Protein AF-A0A2M7FMM8-F1 (afdb_monomer_lite)

Secondary structure (DSSP, 8-state):
-------HHHHHHHH-HHHHHHHHHTT--TTTGGG-HHHHHHHHHHHH-------------GGGGGG-PPPPHHHHTT--HHHHHHHHHHHHHHHHHHHHHHHT--HHHHHHHHHHHTTT-TT-EEEEGGGTEEEETTTTEEHHHHHHTT--S-GGGGG---

InterPro domains:
  IPR008258 Transglycosylase SLT domain 1 [PF01464] (98-161)
  IPR023346 Lysozyme-like domain superfamily [SSF53955] (84-162)

Structure (mmCIF, N/CA/C/O backbone):
data_AF-A0A2M7FMM8-F1
#
_entry.id   AF-A0A2M7FMM8-F1
#
loop_
_atom_site.group_PDB
_atom_site.id
_atom_site.type_symbol
_atom_site.label_atom_id
_atom_site.label_alt_id
_atom_site.label_comp_id
_atom_site.label_asym_id
_atom_site.label_entity_id
_atom_site.label_seq_id
_atom_site.pdbx_PDB_ins_code
_atom_site.Cartn_x
_atom_site.Cartn_y
_atom_site.Cartn_z
_atom_site.occupancy
_atom_site.B_iso_or_equiv
_atom_site.auth_seq_id
_atom_site.auth_comp_id
_atom_site.auth_asym_id
_atom_site.auth_atom_id
_atom_site.pdbx_PDB_model_num
ATOM 1 N N . MET A 1 1 ? 7.537 -0.395 42.901 1.00 34.72 1 MET A N 1
ATOM 2 C CA . MET A 1 1 ? 7.250 -0.062 41.488 1.00 34.72 1 MET A CA 1
ATOM 3 C C . MET A 1 1 ? 7.973 -1.077 40.625 1.00 34.72 1 MET A C 1
ATOM 5 O O . MET A 1 1 ? 9.193 -1.100 40.670 1.00 34.72 1 MET A O 1
ATOM 9 N N . VAL A 1 2 ? 7.250 -1.963 39.937 1.00 33.41 2 VAL A N 1
ATOM 10 C CA . VAL A 1 2 ? 7.859 -2.992 39.079 1.00 33.41 2 VAL A CA 1
ATOM 11 C C . VAL A 1 2 ? 7.848 -2.488 37.640 1.00 33.41 2 VAL A C 1
ATOM 13 O O . VAL A 1 2 ? 6.791 -2.244 37.063 1.00 33.41 2 VAL A O 1
ATOM 16 N N . THR A 1 3 ? 9.037 -2.294 37.084 1.00 38.19 3 THR A N 1
ATOM 17 C CA . THR A 1 3 ? 9.294 -1.917 35.695 1.00 38.19 3 THR A CA 1
ATOM 18 C C . THR A 1 3 ? 8.991 -3.116 34.798 1.00 38.19 3 THR A C 1
ATOM 20 O O . THR A 1 3 ? 9.766 -4.065 34.742 1.00 38.19 3 THR A O 1
ATOM 23 N N . ILE A 1 4 ? 7.853 -3.110 34.099 1.00 40.62 4 ILE A N 1
ATOM 24 C CA . ILE A 1 4 ? 7.538 -4.154 33.113 1.00 40.62 4 ILE A CA 1
ATOM 25 C C . ILE A 1 4 ? 8.207 -3.780 31.787 1.00 40.62 4 ILE A C 1
ATOM 27 O O . ILE A 1 4 ? 7.586 -3.229 30.876 1.00 40.62 4 ILE A O 1
ATOM 31 N N . THR A 1 5 ? 9.492 -4.097 31.662 1.00 47.81 5 THR A N 1
ATOM 32 C CA . THR A 1 5 ? 10.142 -4.312 30.361 1.00 47.81 5 THR A CA 1
ATOM 33 C C . THR A 1 5 ? 9.716 -5.680 29.829 1.00 47.81 5 THR A C 1
ATOM 35 O O . THR A 1 5 ? 10.496 -6.624 29.808 1.00 47.81 5 THR A O 1
ATOM 38 N N . GLY A 1 6 ? 8.436 -5.809 29.478 1.00 50.97 6 GLY A N 1
ATOM 39 C CA . GLY A 1 6 ? 7.893 -6.995 28.819 1.00 50.97 6 GLY A CA 1
ATOM 40 C C . GLY A 1 6 ? 8.000 -6.845 27.307 1.00 50.97 6 GLY A C 1
ATOM 41 O O . GLY A 1 6 ? 7.756 -5.754 26.771 1.00 50.97 6 GLY A O 1
ATOM 42 N N . SER A 1 7 ? 8.361 -7.931 26.630 1.00 66.38 7 SER A N 1
ATOM 43 C CA . SER A 1 7 ? 8.374 -8.028 25.171 1.00 66.38 7 SER A CA 1
ATOM 44 C C . SER A 1 7 ? 7.004 -7.647 24.580 1.00 66.38 7 SER A C 1
ATOM 46 O O . SER A 1 7 ? 5.988 -7.613 25.282 1.00 66.38 7 SER A O 1
ATOM 48 N N . LEU A 1 8 ? 6.938 -7.352 23.275 1.00 57.53 8 LEU A N 1
ATOM 49 C CA . LEU A 1 8 ? 5.661 -7.084 22.591 1.00 57.53 8 LEU A CA 1
ATOM 50 C C . LEU A 1 8 ? 4.636 -8.202 22.849 1.00 57.53 8 LEU A C 1
ATOM 52 O O . LEU A 1 8 ? 3.453 -7.925 23.040 1.00 57.53 8 LEU A O 1
ATOM 56 N N . LEU A 1 9 ? 5.116 -9.444 22.936 1.00 60.38 9 LEU A N 1
ATOM 57 C CA . LEU A 1 9 ? 4.320 -10.625 23.236 1.00 60.38 9 LEU A CA 1
ATOM 58 C C . LEU A 1 9 ? 3.694 -10.563 24.633 1.00 60.38 9 LEU A C 1
ATOM 60 O O . LEU A 1 9 ? 2.512 -10.861 24.792 1.00 60.38 9 LEU A O 1
ATOM 64 N N . ASP A 1 10 ? 4.454 -10.118 25.632 1.00 69.50 10 ASP A N 1
ATOM 65 C CA . ASP A 1 10 ? 3.966 -9.980 27.008 1.00 69.50 10 ASP A CA 1
ATOM 66 C C . ASP A 1 10 ? 2.902 -8.887 27.104 1.00 69.50 10 ASP A C 1
ATOM 68 O O . ASP A 1 10 ? 1.880 -9.052 27.771 1.00 69.50 10 ASP A O 1
ATOM 72 N N . LYS A 1 11 ? 3.089 -7.788 26.365 1.00 67.81 11 LYS A N 1
ATOM 73 C CA . LYS A 1 11 ? 2.081 -6.726 26.261 1.00 67.81 11 LYS A CA 1
ATOM 74 C C . LYS A 1 11 ? 0.821 -7.208 25.544 1.00 67.81 11 LYS A C 1
ATOM 76 O O . LYS A 1 11 ? -0.270 -6.832 25.962 1.00 67.81 11 LYS A O 1
ATOM 81 N N . LEU A 1 12 ? 0.950 -8.037 24.505 1.00 65.69 12 LEU A N 1
ATOM 82 C CA . LEU A 1 12 ? -0.186 -8.594 23.767 1.00 65.69 12 LEU A CA 1
ATOM 83 C C . LEU A 1 12 ? -0.995 -9.564 24.639 1.00 65.69 12 LEU A C 1
ATOM 85 O O . LEU A 1 12 ? -2.210 -9.419 24.736 1.00 65.69 12 LEU A O 1
ATOM 89 N N . LYS A 1 13 ? -0.315 -10.481 25.340 1.00 74.44 13 LYS A N 1
ATOM 90 C CA . LYS A 1 13 ? -0.926 -11.411 26.304 1.00 74.44 13 LYS A CA 1
ATOM 91 C C . LYS A 1 13 ? -1.684 -10.672 27.405 1.00 74.44 13 LYS A C 1
ATOM 93 O O . LYS A 1 13 ? -2.795 -11.061 27.748 1.00 74.44 13 LYS A O 1
ATOM 98 N N . LEU A 1 14 ? -1.088 -9.605 27.942 1.00 72.44 14 LEU A N 1
ATOM 99 C CA . LEU A 1 14 ? -1.646 -8.871 29.076 1.00 72.44 14 LEU A CA 1
ATOM 100 C C . LEU A 1 14 ? -2.789 -7.932 28.669 1.00 72.44 14 LEU A C 1
ATOM 102 O O . LEU A 1 14 ? -3.789 -7.840 29.373 1.00 72.44 14 LEU A O 1
ATOM 106 N N . LYS A 1 15 ? -2.632 -7.200 27.560 1.00 71.44 15 LYS A N 1
ATOM 107 C CA . LYS A 1 15 ? -3.575 -6.143 27.167 1.00 71.44 15 LYS A CA 1
ATOM 108 C C . LYS A 1 15 ? -4.650 -6.607 26.190 1.00 71.44 15 LYS A C 1
ATOM 110 O O . LYS A 1 15 ? -5.701 -5.984 26.149 1.00 71.44 15 LYS A O 1
ATOM 115 N N . ASN A 1 16 ? -4.401 -7.662 25.413 1.00 66.81 16 ASN A N 1
ATOM 116 C CA . ASN A 1 16 ? -5.322 -8.163 24.388 1.00 66.81 16 ASN A CA 1
ATOM 117 C C . ASN A 1 16 ? -5.355 -9.707 24.361 1.00 66.81 16 ASN A C 1
ATOM 119 O O . ASN A 1 16 ? -5.005 -10.321 23.347 1.00 66.81 16 ASN A O 1
ATOM 123 N N . PRO A 1 17 ? -5.792 -10.360 25.455 1.00 72.94 17 PRO A N 1
ATOM 124 C CA . PRO A 1 17 ? -5.761 -11.819 25.580 1.00 72.94 17 PRO A CA 1
ATOM 125 C C . PRO A 1 17 ? -6.624 -12.537 24.532 1.00 72.94 17 PRO A C 1
ATOM 127 O O . PRO A 1 17 ? -6.250 -13.612 24.074 1.00 72.94 17 PRO A O 1
ATOM 130 N N . ALA A 1 18 ? -7.737 -11.932 24.102 1.00 61.44 18 ALA A N 1
ATOM 131 C CA . ALA A 1 18 ? -8.597 -12.485 23.053 1.00 61.44 18 ALA A CA 1
ATOM 132 C C . ALA A 1 18 ? -7.879 -12.568 21.694 1.00 61.44 18 ALA A C 1
ATOM 134 O O . ALA A 1 18 ? -7.925 -13.599 21.026 1.00 61.44 18 ALA A O 1
ATOM 135 N N . LEU A 1 19 ? -7.154 -11.510 21.318 1.00 61.88 19 LEU A N 1
ATOM 136 C CA . LEU A 1 19 ? -6.364 -11.474 20.087 1.00 61.88 19 LEU A CA 1
ATOM 137 C C . LEU A 1 19 ? -5.191 -12.463 20.150 1.00 61.88 19 LEU A C 1
ATOM 139 O O . LEU A 1 19 ? -4.917 -13.169 19.185 1.00 61.88 19 LEU A O 1
ATOM 143 N N . TYR A 1 20 ? -4.529 -12.562 21.306 1.00 69.31 20 TYR A N 1
ATOM 144 C CA . TYR A 1 20 ? -3.479 -13.556 21.530 1.00 69.31 20 TYR A CA 1
ATOM 145 C C . TYR A 1 20 ? -4.000 -14.995 21.386 1.00 69.31 20 TYR A C 1
ATOM 147 O O . TYR A 1 20 ? -3.405 -15.794 20.666 1.00 69.31 20 TYR A O 1
ATOM 155 N N . ALA A 1 21 ? -5.123 -15.325 22.032 1.00 68.88 21 ALA A N 1
ATOM 156 C CA . ALA A 1 21 ? -5.731 -16.651 21.940 1.00 68.88 21 ALA A CA 1
ATOM 157 C C . ALA A 1 21 ? -6.097 -17.000 20.493 1.00 68.88 21 ALA A C 1
ATOM 159 O O . ALA A 1 21 ? -5.816 -18.110 20.046 1.00 68.88 21 ALA A O 1
ATOM 160 N N . TRP A 1 22 ? -6.634 -16.027 19.750 1.00 67.81 22 TRP A N 1
ATOM 161 C CA . TRP A 1 22 ? -6.953 -16.171 18.333 1.00 67.81 22 TRP A CA 1
ATOM 162 C C . TRP A 1 22 ? -5.723 -16.564 17.496 1.00 67.81 22 TRP A C 1
ATOM 164 O O . TRP A 1 22 ? -5.786 -17.540 16.743 1.00 67.81 22 TRP A O 1
ATOM 174 N N . PHE A 1 23 ? -4.585 -15.882 17.686 1.00 65.19 23 PHE A N 1
ATOM 175 C CA . PHE A 1 23 ? -3.330 -16.222 17.004 1.00 65.19 23 PHE A CA 1
ATOM 176 C C . PHE A 1 23 ? -2.879 -17.657 17.285 1.00 65.19 23 PHE A C 1
ATOM 178 O O . PHE A 1 23 ? -2.539 -18.391 16.356 1.00 65.19 23 PHE A O 1
ATOM 185 N N . VAL A 1 24 ? -2.931 -18.072 18.554 1.00 70.56 24 VAL A N 1
ATOM 186 C CA . VAL A 1 24 ? -2.542 -19.424 18.977 1.00 70.56 24 VAL A CA 1
ATOM 187 C C . VAL A 1 24 ? -3.449 -20.477 18.339 1.00 70.56 24 VAL A C 1
ATOM 189 O O . VAL A 1 24 ? -2.950 -21.442 17.766 1.00 70.56 24 VAL A O 1
ATOM 192 N N . THR A 1 25 ? -4.771 -20.277 18.350 1.00 67.31 25 THR A N 1
ATOM 193 C CA . THR A 1 25 ? -5.718 -21.215 17.714 1.00 67.31 25 THR A CA 1
ATOM 194 C C . THR A 1 25 ? -5.538 -21.352 16.205 1.00 67.31 25 THR A C 1
ATOM 196 O O . THR A 1 25 ? -5.952 -22.356 15.632 1.00 67.31 25 THR A O 1
ATOM 199 N N . ARG A 1 26 ? -4.931 -20.360 15.547 1.00 54.25 26 ARG A N 1
ATOM 200 C CA . ARG A 1 26 ? -4.669 -20.369 14.102 1.00 54.25 26 ARG A CA 1
ATOM 201 C C . ARG A 1 26 ? -3.253 -20.827 13.746 1.00 54.25 26 ARG A C 1
ATOM 203 O O . ARG A 1 26 ? -2.921 -20.840 12.566 1.00 54.25 26 ARG A O 1
ATOM 210 N N . GLY A 1 27 ? -2.438 -21.209 14.734 1.00 54.62 27 GLY A N 1
ATOM 211 C CA . GLY A 1 27 ? -1.059 -21.651 14.515 1.00 54.62 27 GLY A CA 1
ATOM 212 C C . GLY A 1 27 ? -0.126 -20.535 14.038 1.00 54.62 27 GLY A C 1
ATOM 213 O O . GLY A 1 27 ? 0.861 -20.810 13.364 1.00 54.62 27 GLY A O 1
ATOM 214 N N . ILE A 1 28 ? -0.445 -19.273 14.342 1.00 60.00 28 ILE A N 1
ATOM 215 C CA . ILE A 1 28 ? 0.360 -18.121 13.924 1.00 60.00 28 ILE A CA 1
ATOM 216 C C . ILE A 1 28 ? 1.474 -17.888 14.952 1.00 60.00 28 ILE A C 1
ATOM 218 O O . ILE A 1 28 ? 1.213 -17.539 16.105 1.00 60.00 28 ILE A O 1
ATOM 222 N N . GLU A 1 29 ? 2.728 -18.052 14.528 1.00 63.25 29 GLU A N 1
ATOM 223 C CA . GLU A 1 29 ? 3.902 -17.887 15.389 1.00 63.25 29 GLU A CA 1
ATOM 224 C C . GLU A 1 29 ? 4.255 -16.412 15.634 1.00 63.25 29 GLU A C 1
ATOM 226 O O . GLU A 1 29 ? 4.921 -15.748 14.836 1.00 63.25 29 GLU A O 1
ATOM 231 N N . LEU A 1 30 ? 3.857 -15.910 16.805 1.00 58.81 30 LEU A N 1
ATOM 232 C CA . LEU A 1 30 ? 4.073 -14.529 17.260 1.00 58.81 30 LEU A CA 1
ATOM 233 C C . LEU A 1 30 ? 5.542 -14.133 17.476 1.00 58.81 30 LEU A C 1
ATOM 235 O O . LEU A 1 30 ? 5.856 -12.950 17.591 1.00 58.81 30 LEU A O 1
ATOM 239 N N . GLU A 1 31 ? 6.452 -15.098 17.501 1.00 58.69 31 GLU A N 1
ATOM 240 C CA . GLU A 1 31 ? 7.892 -14.869 17.655 1.00 58.69 31 GLU A CA 1
ATOM 241 C C . GLU A 1 31 ? 8.543 -14.427 16.336 1.00 58.69 31 GLU A C 1
ATOM 243 O O . GLU A 1 31 ? 9.502 -13.656 16.331 1.00 58.69 31 GLU A O 1
ATOM 248 N N . ASN A 1 32 ? 7.966 -14.850 15.207 1.00 52.16 32 ASN A N 1
ATOM 249 C CA . ASN A 1 32 ? 8.379 -14.446 13.866 1.00 52.16 32 ASN A CA 1
ATOM 250 C C . ASN A 1 32 ? 7.638 -13.194 13.374 1.00 52.16 32 ASN A C 1
ATOM 252 O O . ASN A 1 32 ? 8.016 -12.619 12.355 1.00 52.16 32 ASN A O 1
ATOM 256 N N . LEU A 1 33 ? 6.629 -12.728 14.118 1.00 52.38 33 LEU A N 1
ATOM 257 C CA . LEU A 1 33 ? 5.809 -11.576 13.748 1.00 52.38 33 LEU A CA 1
ATOM 258 C C . LEU A 1 33 ? 6.643 -10.279 13.599 1.00 52.38 33 LEU A C 1
ATOM 260 O O . LEU A 1 33 ? 6.393 -9.441 12.740 1.00 52.38 33 LEU A O 1
ATOM 264 N N . THR A 1 34 ? 7.706 -10.110 14.380 1.00 47.59 34 THR A N 1
ATOM 265 C CA . THR A 1 34 ? 8.591 -8.933 14.273 1.00 47.59 34 THR A CA 1
ATOM 266 C C . THR A 1 34 ? 9.362 -8.855 12.952 1.00 47.59 34 THR A C 1
ATOM 268 O O . THR A 1 34 ? 9.864 -7.787 12.616 1.00 47.59 34 THR A O 1
ATOM 271 N N . LYS A 1 35 ? 9.427 -9.947 12.176 1.00 45.94 35 LYS A N 1
ATOM 272 C CA . LYS A 1 35 ? 10.052 -9.982 10.844 1.00 45.94 35 LYS A CA 1
ATOM 273 C C . LYS A 1 35 ? 9.101 -9.559 9.715 1.00 45.94 35 LYS A C 1
ATOM 275 O O . LYS A 1 35 ? 9.563 -9.348 8.602 1.00 45.94 35 LYS A O 1
ATOM 280 N N . PHE A 1 36 ? 7.799 -9.431 9.989 1.00 46.81 36 PHE A N 1
ATOM 281 C CA . PHE A 1 36 ? 6.754 -9.221 8.974 1.00 46.81 36 PHE A CA 1
ATOM 282 C C . PHE A 1 36 ? 5.781 -8.091 9.339 1.00 46.81 36 PHE A C 1
ATOM 284 O O . PHE A 1 36 ? 4.611 -8.135 8.959 1.00 46.81 36 PHE A O 1
ATOM 291 N N . THR A 1 37 ? 6.233 -7.100 10.117 1.00 47.78 37 THR A N 1
ATOM 292 C CA . THR A 1 37 ? 5.385 -6.093 10.792 1.00 47.78 37 THR A CA 1
ATOM 293 C C . THR A 1 37 ? 4.364 -5.404 9.882 1.00 47.78 37 THR A C 1
ATOM 295 O O . THR A 1 37 ? 3.269 -5.096 10.345 1.00 47.78 37 THR A O 1
ATOM 298 N N . SER A 1 38 ? 4.678 -5.234 8.597 1.00 51.50 38 SER A N 1
ATOM 299 C CA . SER A 1 38 ? 3.778 -4.681 7.578 1.00 51.50 38 SER A CA 1
ATOM 300 C C . SER A 1 38 ? 2.665 -5.661 7.157 1.00 51.50 38 SER A C 1
ATOM 302 O O . SER A 1 38 ? 1.482 -5.323 7.187 1.00 51.50 38 SER A O 1
ATOM 304 N N . GLY A 1 39 ? 3.003 -6.921 6.861 1.00 45.72 39 GLY A N 1
ATOM 305 C CA . GLY A 1 39 ? 2.036 -7.963 6.472 1.00 45.72 39 GLY A CA 1
ATOM 306 C C . GLY A 1 39 ? 1.087 -8.389 7.600 1.00 45.72 39 GLY A C 1
ATOM 307 O O . GLY A 1 39 ? -0.032 -8.842 7.359 1.00 45.72 39 GLY A O 1
ATOM 308 N N . ILE A 1 40 ? 1.503 -8.201 8.849 1.00 47.84 40 ILE A N 1
ATOM 309 C CA . ILE A 1 40 ? 0.717 -8.565 10.031 1.00 47.84 40 ILE A CA 1
ATOM 310 C C . ILE A 1 40 ? -0.396 -7.579 10.320 1.00 47.84 40 ILE A C 1
ATOM 312 O O . ILE A 1 40 ? -1.463 -8.013 10.734 1.00 47.84 40 ILE A O 1
ATOM 316 N N . ALA A 1 41 ? -0.179 -6.276 10.132 1.00 45.44 41 ALA A N 1
ATOM 317 C CA . ALA A 1 41 ? -1.242 -5.297 10.348 1.00 45.44 41 ALA A CA 1
ATOM 318 C C . ALA A 1 41 ? -2.449 -5.613 9.445 1.00 45.44 41 ALA A C 1
ATOM 320 O O . ALA A 1 41 ? -3.592 -5.610 9.902 1.00 45.44 41 ALA A O 1
ATOM 321 N N . MET A 1 42 ? -2.166 -6.010 8.201 1.00 45.41 42 MET A N 1
ATOM 322 C CA . MET A 1 42 ? -3.155 -6.509 7.247 1.00 45.41 42 MET A CA 1
ATOM 323 C C . MET A 1 42 ? -3.797 -7.828 7.719 1.00 45.41 42 MET A C 1
ATOM 325 O O . MET A 1 42 ? -5.018 -7.945 7.742 1.00 45.41 42 MET A O 1
ATOM 329 N N . ALA A 1 43 ? -2.997 -8.814 8.144 1.00 41.91 43 ALA A N 1
ATOM 330 C CA . ALA A 1 43 ? -3.499 -10.118 8.590 1.00 41.91 43 ALA A CA 1
ATOM 331 C C . ALA A 1 43 ? -4.335 -10.051 9.885 1.00 41.91 43 ALA A C 1
ATOM 333 O O . ALA A 1 43 ? -5.333 -10.756 10.010 1.00 41.91 43 ALA A O 1
ATOM 334 N N . ILE A 1 44 ? -3.960 -9.186 10.834 1.00 49.66 44 ILE A N 1
ATOM 335 C CA . ILE A 1 44 ? -4.718 -8.908 12.063 1.00 49.66 44 ILE A CA 1
ATOM 336 C C . ILE A 1 44 ? -6.062 -8.293 11.716 1.00 49.66 44 ILE A C 1
ATOM 338 O O . ILE A 1 44 ? -7.078 -8.679 12.278 1.00 49.66 44 ILE A O 1
ATOM 342 N N . ALA A 1 45 ? -6.093 -7.362 10.774 1.00 46.72 45 ALA A N 1
ATOM 343 C CA . ALA A 1 45 ? -7.341 -6.732 10.412 1.00 46.72 45 ALA A CA 1
ATOM 344 C C . ALA A 1 45 ? -8.316 -7.657 9.672 1.00 46.72 45 ALA A C 1
ATOM 346 O O . ALA A 1 45 ? -9.508 -7.601 9.957 1.00 46.72 45 ALA A O 1
ATOM 347 N N . ILE A 1 46 ? -7.810 -8.541 8.800 1.00 46.88 46 ILE A N 1
ATOM 348 C CA . ILE A 1 46 ? -8.588 -9.638 8.187 1.00 46.88 46 ILE A CA 1
ATOM 349 C C . ILE A 1 46 ? -9.171 -10.567 9.264 1.00 46.88 46 ILE A C 1
ATOM 351 O O . ILE A 1 46 ? -10.226 -11.165 9.084 1.00 46.88 46 ILE A O 1
ATOM 355 N N . ALA A 1 47 ? -8.484 -10.697 10.398 1.00 39.88 47 ALA A N 1
ATOM 356 C CA . ALA A 1 47 ? -8.882 -11.556 11.502 1.00 39.88 47 ALA A CA 1
ATOM 357 C C . ALA A 1 47 ? -9.874 -10.921 12.487 1.00 39.88 47 ALA A C 1
ATOM 359 O O . ALA A 1 47 ? -10.591 -11.647 13.177 1.00 39.88 47 ALA A O 1
ATOM 360 N N . THR A 1 48 ? -9.878 -9.589 12.597 1.00 41.69 48 THR A N 1
ATOM 361 C CA . THR A 1 48 ? -10.672 -8.838 13.582 1.00 41.69 48 THR A CA 1
ATOM 362 C C . THR A 1 48 ? -11.863 -8.094 12.986 1.00 41.69 48 THR A C 1
ATOM 364 O O . THR A 1 48 ? -12.568 -7.422 13.741 1.00 41.69 48 THR A O 1
ATOM 367 N N . SER A 1 49 ? -12.117 -8.184 11.675 1.00 43.22 49 SER A N 1
ATOM 368 C CA . SER A 1 49 ? -13.365 -7.678 11.106 1.00 43.22 49 SER A CA 1
ATOM 369 C C . SER A 1 49 ? -14.544 -8.483 11.666 1.00 43.22 49 SER A C 1
ATOM 371 O O . SER A 1 49 ? -14.824 -9.624 11.311 1.00 43.22 49 SER A O 1
ATOM 373 N N . SER A 1 50 ? -15.227 -7.878 12.637 1.00 41.91 50 SER A N 1
ATOM 374 C CA . SER A 1 50 ? -16.642 -8.165 12.871 1.00 41.91 50 SER A CA 1
ATOM 375 C C . SER A 1 50 ? -17.421 -7.683 11.645 1.00 41.91 50 SER A C 1
ATOM 377 O O . SER A 1 50 ? -16.965 -6.724 11.019 1.00 41.91 50 SER A O 1
ATOM 379 N N . PRO A 1 51 ? -18.577 -8.287 11.311 1.00 42.56 51 PRO A N 1
ATOM 380 C CA . PRO A 1 51 ? -19.317 -7.933 10.106 1.00 42.56 51 PRO A CA 1
ATOM 381 C C . PRO A 1 51 ? -19.641 -6.442 10.148 1.00 42.56 51 PRO A C 1
ATOM 383 O O . PRO A 1 51 ? -20.432 -5.987 10.981 1.00 42.56 51 PRO A O 1
ATOM 386 N N . ALA A 1 52 ? -18.980 -5.670 9.288 1.00 45.47 52 ALA A N 1
ATOM 387 C CA . ALA A 1 52 ? -19.256 -4.256 9.168 1.00 45.47 52 ALA A CA 1
ATOM 388 C C . ALA A 1 52 ? -20.662 -4.112 8.584 1.00 45.47 52 ALA A C 1
ATOM 390 O O . ALA A 1 52 ? -21.034 -4.761 7.604 1.00 45.47 52 ALA A O 1
ATOM 391 N N . THR A 1 53 ? -21.474 -3.268 9.212 1.00 37.41 53 THR A N 1
ATOM 392 C CA . THR A 1 53 ? -22.774 -2.859 8.687 1.00 37.41 53 THR A CA 1
ATOM 393 C C . THR A 1 53 ? -22.615 -2.421 7.229 1.00 37.41 53 THR A C 1
ATOM 395 O O . THR A 1 53 ? -21.702 -1.647 6.931 1.00 37.41 53 THR A O 1
ATOM 398 N N . PRO A 1 54 ? -23.489 -2.867 6.307 1.00 41.41 54 PRO A N 1
ATOM 399 C CA . PRO A 1 54 ? -23.355 -2.524 4.902 1.00 41.41 54 PRO A CA 1
ATOM 400 C C . PRO A 1 54 ? -23.528 -1.014 4.746 1.00 41.41 54 PRO A C 1
ATOM 402 O O . PRO A 1 54 ? -24.627 -0.472 4.896 1.00 41.41 54 PRO A O 1
ATOM 405 N N . VAL A 1 55 ? -22.433 -0.319 4.442 1.00 45.12 55 VAL A N 1
ATOM 406 C CA . VAL A 1 55 ? -22.492 1.054 3.951 1.00 45.12 55 VAL A CA 1
ATOM 407 C C . VAL A 1 55 ? -23.227 0.983 2.619 1.00 45.12 55 VAL A C 1
ATOM 409 O O . VAL A 1 55 ? -22.737 0.385 1.662 1.00 45.12 55 VAL A O 1
ATOM 412 N N . LYS A 1 56 ? -24.445 1.538 2.575 1.00 37.16 56 LYS A N 1
ATOM 413 C CA . LYS A 1 56 ? -25.250 1.619 1.352 1.00 37.16 56 LYS A CA 1
ATOM 414 C C . LYS A 1 56 ? -24.393 2.202 0.231 1.00 37.16 56 LYS A C 1
ATOM 416 O O . LYS A 1 56 ? -23.946 3.346 0.316 1.00 37.16 56 LYS A O 1
ATOM 421 N N . ALA A 1 57 ? -24.197 1.400 -0.811 1.00 41.81 57 ALA A N 1
ATOM 422 C CA . ALA A 1 57 ? -23.582 1.800 -2.063 1.00 41.81 57 ALA A CA 1
ATOM 423 C C . ALA A 1 57 ? -24.473 2.852 -2.741 1.00 41.81 57 ALA A C 1
ATOM 425 O O . ALA A 1 57 ? -25.371 2.527 -3.512 1.00 41.81 57 ALA A O 1
ATOM 426 N N . ASN A 1 58 ? -24.271 4.123 -2.408 1.00 42.44 58 ASN A N 1
ATOM 427 C CA . ASN A 1 58 ? -24.910 5.213 -3.127 1.00 42.44 58 ASN A CA 1
ATOM 428 C C . ASN A 1 58 ? -24.093 5.506 -4.391 1.00 42.44 58 ASN A C 1
ATOM 430 O O . ASN A 1 58 ? -22.946 5.931 -4.295 1.00 42.44 58 ASN A O 1
ATOM 434 N N . ASN A 1 59 ? -24.718 5.234 -5.543 1.00 47.19 59 ASN A N 1
ATOM 435 C CA . ASN A 1 59 ? -24.461 5.767 -6.887 1.00 47.19 59 ASN A CA 1
ATOM 436 C C . ASN A 1 59 ? -23.038 6.290 -7.131 1.00 47.19 59 ASN A C 1
ATOM 438 O O . ASN A 1 59 ? -22.752 7.475 -6.970 1.00 47.19 59 ASN A O 1
ATOM 442 N N . ILE A 1 60 ? -22.156 5.386 -7.554 1.00 50.75 60 ILE A N 1
ATOM 443 C CA . ILE A 1 60 ? -20.784 5.702 -7.945 1.00 50.75 60 ILE A CA 1
ATOM 444 C C . ILE A 1 60 ? -20.801 6.048 -9.435 1.00 50.75 60 ILE A C 1
ATOM 446 O O . ILE A 1 60 ? -20.982 5.169 -10.276 1.00 50.75 60 ILE A O 1
ATOM 450 N N . SER A 1 61 ? -20.659 7.335 -9.755 1.00 47.47 61 SER A N 1
ATOM 451 C CA . SER A 1 61 ? -20.557 7.815 -11.134 1.00 47.47 61 SER A CA 1
ATOM 452 C C . SER A 1 61 ? -19.338 7.206 -11.835 1.00 47.47 61 SER A C 1
ATOM 454 O O . SER A 1 61 ? -18.239 7.164 -11.278 1.00 47.47 61 SER A O 1
ATOM 456 N N . SER A 1 62 ? -19.542 6.786 -13.082 1.00 48.81 62 SER A N 1
ATOM 457 C CA . SER A 1 62 ? -18.569 6.197 -14.017 1.00 48.81 62 SER A CA 1
ATOM 458 C C . SER A 1 62 ? -17.291 7.020 -14.241 1.00 48.81 62 SER A C 1
ATOM 460 O O . SER A 1 62 ? -16.311 6.497 -14.763 1.00 48.81 62 SER A O 1
ATOM 462 N N . ASP A 1 63 ? -17.266 8.278 -13.803 1.00 44.91 63 ASP A N 1
ATOM 463 C CA . ASP A 1 63 ? -16.136 9.195 -13.968 1.00 44.91 63 ASP A CA 1
ATOM 464 C C . ASP A 1 63 ? -14.957 8.903 -13.016 1.00 44.91 63 ASP A C 1
ATOM 466 O O . ASP A 1 63 ? -13.822 9.266 -13.313 1.00 44.91 63 ASP A O 1
ATOM 470 N N . ILE A 1 64 ? -15.175 8.203 -11.891 1.00 51.38 64 ILE A N 1
ATOM 471 C CA . ILE A 1 64 ? -14.116 7.921 -10.892 1.00 51.38 64 ILE A CA 1
ATOM 472 C C . ILE A 1 64 ? -13.147 6.818 -11.365 1.00 51.38 64 ILE A C 1
ATOM 474 O O . ILE A 1 64 ? -11.992 6.773 -10.945 1.00 51.38 64 ILE A O 1
ATOM 478 N N . GLN A 1 65 ? -13.578 5.946 -12.279 1.00 50.31 65 GLN A N 1
ATOM 479 C CA . GLN A 1 65 ? -12.738 4.885 -12.850 1.00 50.31 65 GLN A CA 1
ATOM 480 C C . GLN A 1 65 ? -11.657 5.425 -13.807 1.00 50.31 65 GLN A C 1
ATOM 482 O O . GLN A 1 65 ? -10.666 4.742 -14.052 1.00 50.31 65 GLN A O 1
ATOM 487 N N . ALA A 1 66 ? -11.824 6.643 -14.335 1.00 44.53 66 ALA A N 1
ATOM 488 C CA . ALA A 1 66 ? -11.058 7.151 -15.473 1.00 44.53 66 ALA A CA 1
ATOM 489 C C . ALA A 1 66 ? -9.718 7.835 -15.123 1.00 44.53 66 ALA A C 1
ATOM 491 O O . ALA A 1 66 ? -9.016 8.272 -16.032 1.00 44.53 66 ALA A O 1
ATOM 492 N N . SER A 1 67 ? -9.322 7.932 -13.845 1.00 56.81 67 SER A N 1
ATOM 493 C CA . SER A 1 67 ? -8.087 8.640 -13.450 1.00 56.81 67 SER A CA 1
ATOM 494 C C . SER A 1 67 ? -7.237 7.926 -12.390 1.00 56.81 67 SER A C 1
ATOM 496 O O . SER A 1 67 ? -6.669 8.576 -11.505 1.00 56.81 67 SER A O 1
ATOM 498 N N . ILE A 1 68 ? -7.135 6.596 -12.448 1.00 74.38 68 ILE A N 1
ATOM 499 C CA . ILE A 1 68 ? -6.202 5.835 -11.601 1.00 74.38 68 ILE A CA 1
ATOM 500 C C . ILE A 1 68 ? -4.795 5.946 -12.209 1.00 74.38 68 ILE A C 1
ATOM 502 O O . ILE A 1 68 ? -4.253 5.005 -12.778 1.00 74.38 68 ILE A O 1
ATOM 506 N N . SER A 1 69 ? -4.213 7.140 -12.137 1.00 87.50 69 SER A N 1
ATOM 507 C CA . SER A 1 69 ? -2.821 7.362 -12.529 1.00 87.50 69 SER A CA 1
ATOM 508 C C . SER A 1 69 ? -1.898 7.131 -11.327 1.00 87.50 69 SER A C 1
ATOM 510 O O . SER A 1 69 ? -2.192 7.645 -10.245 1.00 87.50 69 SER A O 1
ATOM 512 N N . PRO A 1 70 ? -0.764 6.430 -11.479 1.00 93.50 70 PRO A N 1
ATOM 513 C CA . PRO A 1 70 ? 0.214 6.273 -10.407 1.00 93.50 70 PRO A CA 1
ATOM 514 C C . PRO A 1 70 ? 0.653 7.618 -9.806 1.00 93.50 70 PRO A C 1
ATOM 516 O O . PRO A 1 70 ? 1.037 8.531 -10.534 1.00 93.50 70 PRO A O 1
ATOM 519 N N . ILE A 1 71 ? 0.619 7.745 -8.478 1.00 95.44 71 ILE A N 1
ATOM 520 C CA . ILE A 1 71 ? 1.181 8.886 -7.746 1.00 95.44 71 ILE A CA 1
ATOM 521 C C . ILE A 1 71 ? 2.703 8.761 -7.755 1.00 95.44 71 ILE A C 1
ATOM 523 O O . ILE A 1 71 ? 3.272 7.815 -7.198 1.00 95.44 71 ILE A O 1
ATOM 527 N N . THR A 1 72 ? 3.356 9.749 -8.358 1.00 95.19 72 THR A N 1
ATOM 528 C CA . THR A 1 72 ? 4.814 9.797 -8.487 1.00 95.19 72 THR A CA 1
ATOM 529 C C . THR A 1 72 ? 5.497 10.401 -7.249 1.00 95.19 72 THR A C 1
ATOM 531 O O . THR A 1 72 ? 4.909 11.225 -6.541 1.00 95.19 72 THR A O 1
ATOM 534 N N . PRO A 1 73 ? 6.782 10.080 -6.994 1.00 94.00 73 PRO A N 1
ATOM 535 C CA . PRO A 1 73 ? 7.569 10.745 -5.952 1.00 94.00 73 PRO A CA 1
ATOM 536 C C . PRO A 1 73 ? 7.633 12.272 -6.107 1.00 94.00 73 PRO A C 1
ATOM 538 O O . PRO A 1 73 ? 7.731 13.000 -5.120 1.00 94.00 73 PRO A O 1
ATOM 541 N N . GLN A 1 74 ? 7.591 12.771 -7.345 1.00 95.81 74 GLN A N 1
ATOM 542 C CA . GLN A 1 74 ? 7.635 14.196 -7.661 1.00 95.81 74 GLN A CA 1
ATOM 543 C C . GLN A 1 74 ? 6.364 14.910 -7.195 1.00 95.81 74 GLN A C 1
ATOM 545 O O . GLN A 1 74 ? 6.465 15.981 -6.604 1.00 95.81 74 GLN A O 1
ATOM 550 N N . GLU A 1 75 ? 5.192 14.302 -7.389 1.00 95.56 75 GLU A N 1
ATOM 551 C CA . GLU A 1 75 ? 3.917 14.844 -6.900 1.00 95.56 75 GLU A CA 1
ATOM 552 C C . GLU A 1 75 ? 3.852 14.910 -5.372 1.00 95.56 75 GLU A C 1
ATOM 554 O O . GLU A 1 75 ? 3.178 15.776 -4.819 1.00 95.56 75 GLU A O 1
ATOM 559 N N . LEU A 1 76 ? 4.551 14.010 -4.679 1.00 94.94 76 LEU A N 1
ATOM 560 C CA . LEU A 1 76 ? 4.581 13.961 -3.216 1.00 94.94 76 LEU A CA 1
ATOM 561 C C . LEU A 1 76 ? 5.595 14.932 -2.599 1.00 94.94 76 LEU A C 1
ATOM 563 O O . LEU A 1 76 ? 5.532 15.213 -1.401 1.00 94.94 76 LEU A O 1
ATOM 567 N N . ARG A 1 77 ? 6.545 15.446 -3.388 1.00 95.62 77 ARG A N 1
ATOM 568 C CA . ARG A 1 77 ? 7.641 16.274 -2.882 1.00 95.62 77 ARG A CA 1
ATOM 569 C C . ARG A 1 77 ? 7.109 17.577 -2.278 1.00 95.62 77 ARG A C 1
ATOM 571 O O . ARG A 1 77 ? 6.393 18.328 -2.929 1.00 95.62 77 ARG A O 1
ATOM 578 N N . GLY A 1 78 ? 7.512 17.858 -1.039 1.00 94.56 78 GLY A N 1
ATOM 579 C CA . GLY A 1 78 ? 7.143 19.084 -0.324 1.00 94.56 78 GLY A CA 1
ATOM 580 C C . GLY A 1 78 ? 5.724 19.093 0.251 1.00 94.56 78 GLY A C 1
ATOM 581 O O . GLY A 1 78 ? 5.345 20.088 0.858 1.00 94.56 78 GLY A O 1
ATOM 582 N N . LYS A 1 79 ? 4.956 18.007 0.094 1.00 93.00 79 LYS A N 1
ATOM 583 C CA . LYS A 1 79 ? 3.634 17.861 0.710 1.00 93.00 79 LYS A CA 1
ATOM 584 C C . LYS A 1 79 ? 3.746 17.392 2.155 1.00 93.00 79 LYS A C 1
ATOM 586 O O . LYS A 1 79 ? 4.535 16.500 2.468 1.00 93.00 79 LYS A O 1
ATOM 591 N N . THR A 1 80 ? 2.904 17.953 3.010 1.00 93.44 80 THR A N 1
ATOM 592 C CA . THR A 1 80 ? 2.644 17.460 4.366 1.00 93.44 80 THR A CA 1
ATOM 593 C C . THR A 1 80 ? 1.931 16.108 4.337 1.00 93.44 80 THR A C 1
ATOM 595 O O . THR A 1 80 ? 1.307 15.739 3.339 1.00 93.44 80 THR A O 1
ATOM 598 N N . ASP A 1 81 ? 1.952 15.377 5.451 1.00 81.69 81 ASP A N 1
ATOM 599 C CA . ASP A 1 81 ? 1.278 14.076 5.552 1.00 81.69 81 ASP A CA 1
ATOM 600 C C . ASP A 1 81 ? -0.228 14.167 5.274 1.00 81.69 81 ASP A C 1
ATOM 602 O O . ASP A 1 81 ? -0.788 13.290 4.619 1.00 81.69 81 ASP A O 1
ATOM 606 N N . ILE A 1 82 ? -0.874 15.264 5.687 1.00 83.44 82 ILE A N 1
ATOM 607 C CA . ILE A 1 82 ? -2.299 15.520 5.428 1.00 83.44 82 ILE A CA 1
ATOM 608 C C . ILE A 1 82 ? -2.553 15.737 3.930 1.00 83.44 82 ILE A C 1
ATOM 610 O O . ILE A 1 82 ? -3.503 15.190 3.371 1.00 83.44 82 ILE A O 1
ATOM 614 N N . GLU A 1 83 ? -1.704 16.503 3.244 1.00 89.31 83 GLU A N 1
ATOM 615 C CA . GLU A 1 83 ? -1.840 16.721 1.798 1.00 89.31 83 GLU A CA 1
ATOM 616 C C . GLU A 1 83 ? -1.603 15.438 0.998 1.00 89.31 83 GLU A C 1
ATOM 618 O O . GLU A 1 83 ? -2.295 15.191 0.008 1.00 89.31 83 GLU A O 1
ATOM 623 N N . ARG A 1 84 ? -0.654 14.600 1.434 1.00 91.38 84 ARG A N 1
ATOM 624 C CA . ARG A 1 84 ? -0.413 13.277 0.843 1.00 91.38 84 ARG A CA 1
ATOM 625 C C . ARG A 1 84 ? -1.611 12.358 1.064 1.00 91.38 84 ARG A C 1
ATOM 627 O O . ARG A 1 84 ? -2.078 11.743 0.113 1.00 91.38 84 ARG A O 1
ATOM 634 N N . ALA A 1 85 ? -2.143 12.321 2.284 1.00 87.75 85 ALA A N 1
ATOM 635 C CA . ALA A 1 85 ? -3.334 11.559 2.644 1.00 87.75 85 ALA A CA 1
ATOM 636 C C . ALA A 1 85 ? -4.539 11.940 1.768 1.00 87.75 85 ALA A C 1
ATOM 638 O O . ALA A 1 85 ? -5.176 11.068 1.176 1.00 87.75 85 ALA A O 1
ATOM 639 N N . ASN A 1 86 ? -4.802 13.240 1.610 1.00 86.88 86 ASN A N 1
ATOM 640 C CA . ASN A 1 86 ? -5.874 13.739 0.748 1.00 86.88 86 ASN A CA 1
ATOM 641 C C . ASN A 1 86 ? -5.667 13.339 -0.719 1.00 86.88 86 ASN A C 1
ATOM 643 O O . ASN A 1 86 ? -6.615 12.906 -1.371 1.00 86.88 86 ASN A O 1
ATOM 647 N N . LEU A 1 87 ? -4.435 13.440 -1.234 1.00 92.62 87 LEU A N 1
ATOM 648 C CA . LEU A 1 87 ? -4.100 13.031 -2.600 1.00 92.62 87 LEU A CA 1
ATOM 649 C C . LEU A 1 87 ? -4.331 11.529 -2.821 1.00 92.62 87 LEU A C 1
ATOM 651 O O . LEU A 1 87 ? -4.953 11.139 -3.809 1.00 92.62 87 LEU A O 1
ATOM 655 N N . VAL A 1 88 ? -3.862 10.693 -1.893 1.00 93.19 88 VAL A N 1
ATOM 656 C CA . VAL A 1 88 ? -4.031 9.235 -1.942 1.00 93.19 88 VAL A CA 1
ATOM 657 C C . VAL A 1 88 ? -5.503 8.860 -1.889 1.00 93.19 88 VAL A C 1
ATOM 659 O O . VAL A 1 88 ? -5.955 8.071 -2.713 1.00 93.19 88 VAL A O 1
ATOM 662 N N . TRP A 1 89 ? -6.275 9.437 -0.967 1.00 89.94 89 TRP A N 1
ATOM 663 C CA . TRP A 1 89 ? -7.701 9.135 -0.869 1.00 89.94 89 TRP A CA 1
ATOM 664 C C . TRP A 1 89 ? -8.469 9.591 -2.111 1.00 89.94 89 TRP A C 1
ATOM 666 O O . TRP A 1 89 ? -9.317 8.855 -2.616 1.00 89.94 89 TRP A O 1
ATOM 676 N N . ALA A 1 90 ? -8.144 10.771 -2.643 1.00 88.88 90 ALA A N 1
ATOM 677 C CA . ALA A 1 90 ? -8.752 11.273 -3.868 1.00 88.88 90 ALA A CA 1
ATOM 678 C C . ALA A 1 90 ? -8.475 10.352 -5.064 1.00 88.88 90 ALA A C 1
ATOM 680 O O . ALA A 1 90 ? -9.375 10.118 -5.867 1.00 88.88 90 ALA A O 1
ATOM 681 N N . ARG A 1 91 ? -7.257 9.805 -5.175 1.00 93.31 91 ARG A N 1
ATOM 682 C CA . ARG A 1 91 ? -6.856 9.005 -6.339 1.00 93.31 91 ARG A CA 1
ATOM 683 C C . ARG A 1 91 ? -7.178 7.518 -6.221 1.00 93.31 91 ARG A C 1
ATOM 685 O O . ARG A 1 91 ? -7.617 6.906 -7.187 1.00 93.31 91 ARG A O 1
ATOM 692 N N . TYR A 1 92 ? -6.981 6.941 -5.042 1.00 94.44 92 TYR A N 1
ATOM 693 C CA . TYR A 1 92 ? -7.100 5.501 -4.804 1.00 94.44 92 TYR A CA 1
ATOM 694 C C . TYR A 1 92 ? -8.269 5.123 -3.905 1.00 94.44 92 TYR A C 1
ATOM 696 O O . TYR A 1 92 ? -8.551 3.938 -3.760 1.00 94.44 92 TYR A O 1
ATOM 704 N N . GLY A 1 93 ? -9.003 6.082 -3.334 1.00 89.88 93 GLY A N 1
ATOM 705 C CA . GLY A 1 93 ? -10.119 5.800 -2.427 1.00 89.88 93 GLY A CA 1
ATOM 706 C C . GLY A 1 93 ? -11.180 4.878 -3.031 1.00 89.88 93 GLY A C 1
ATOM 707 O O . GLY A 1 93 ? -11.801 4.101 -2.310 1.00 89.88 93 GLY A O 1
ATOM 708 N N . TYR A 1 94 ? -11.370 4.914 -4.352 1.00 89.94 94 TYR A N 1
ATOM 709 C CA . TYR A 1 94 ? -12.227 3.960 -5.056 1.00 89.94 94 TYR A CA 1
ATOM 710 C C . TYR A 1 94 ? -11.691 2.522 -4.985 1.00 89.94 94 TYR A C 1
ATOM 712 O O . TYR A 1 94 ? -12.408 1.638 -4.519 1.00 89.94 94 TYR A O 1
ATOM 720 N N . LEU A 1 95 ? -10.432 2.298 -5.375 1.00 92.69 95 LEU A N 1
ATOM 721 C CA . LEU A 1 95 ? -9.780 0.986 -5.308 1.00 92.69 95 LEU A CA 1
ATOM 722 C C . LEU A 1 95 ? -9.706 0.457 -3.875 1.00 92.69 95 LEU A C 1
ATOM 724 O O . LEU A 1 95 ? -9.993 -0.711 -3.626 1.00 92.69 95 LEU A O 1
ATOM 728 N N . ILE A 1 96 ? -9.405 1.338 -2.920 1.00 90.00 96 ILE A N 1
ATOM 729 C CA . ILE A 1 96 ? -9.392 1.026 -1.491 1.00 90.00 96 ILE A CA 1
ATOM 730 C C . ILE A 1 96 ? -10.764 0.513 -1.045 1.00 90.00 96 ILE A C 1
ATOM 732 O O . ILE A 1 96 ? -10.837 -0.526 -0.395 1.00 90.00 96 ILE A O 1
ATOM 736 N N . ARG A 1 97 ? -11.858 1.187 -1.427 1.00 89.62 97 ARG A N 1
ATOM 737 C CA . ARG A 1 97 ? -13.224 0.743 -1.101 1.00 89.62 97 ARG A CA 1
ATOM 738 C C . ARG A 1 97 ? -13.590 -0.578 -1.775 1.00 89.62 97 ARG A C 1
ATOM 740 O O . ARG A 1 97 ? -14.193 -1.423 -1.122 1.00 89.62 97 ARG A O 1
ATOM 747 N N . LEU A 1 98 ? -13.215 -0.777 -3.039 1.00 87.25 98 LEU A N 1
ATOM 748 C CA . LEU A 1 98 ? -13.450 -2.046 -3.735 1.00 87.25 98 LEU A CA 1
ATOM 749 C C . LEU A 1 98 ? -12.716 -3.211 -3.065 1.00 87.25 98 LEU A C 1
ATOM 751 O O . LEU A 1 98 ? -13.303 -4.267 -2.838 1.00 87.25 98 LEU A O 1
ATOM 755 N N . CYS A 1 99 ? -11.441 -3.013 -2.729 1.00 86.00 99 CYS A N 1
ATOM 756 C CA . CYS A 1 99 ? -10.631 -4.010 -2.041 1.00 86.00 99 CYS A CA 1
ATOM 757 C C . CYS A 1 99 ? -11.201 -4.305 -0.646 1.00 86.00 99 CYS A C 1
ATOM 759 O O . CYS A 1 99 ? -11.411 -5.465 -0.297 1.00 86.00 99 CYS A O 1
ATOM 761 N N . ALA A 1 100 ? -11.547 -3.257 0.104 1.00 84.12 100 ALA A N 1
ATOM 762 C CA . ALA A 1 100 ? -12.187 -3.367 1.409 1.00 84.12 100 ALA A CA 1
ATOM 763 C C . ALA A 1 100 ? -13.478 -4.191 1.350 1.00 84.12 100 ALA A C 1
ATOM 765 O O . ALA A 1 100 ? -13.648 -5.121 2.127 1.00 84.12 100 ALA A O 1
ATOM 766 N N . GLN A 1 101 ? -14.347 -3.920 0.374 1.00 84.38 101 GLN A N 1
ATOM 767 C CA . GLN A 1 101 ? -15.578 -4.682 0.178 1.00 84.38 101 GLN A CA 1
ATOM 768 C C . GLN A 1 101 ? -15.306 -6.146 -0.192 1.00 84.38 101 GLN A C 1
ATOM 770 O O . GLN A 1 101 ? -15.974 -7.043 0.315 1.00 84.38 101 GLN A O 1
ATOM 775 N N . LYS A 1 102 ? -14.333 -6.404 -1.074 1.00 83.56 102 LYS A N 1
ATOM 776 C CA . LYS A 1 102 ? -13.988 -7.760 -1.526 1.00 83.56 102 LYS A CA 1
ATOM 777 C C . LYS A 1 102 ? -13.494 -8.651 -0.384 1.00 83.56 102 LYS A C 1
ATOM 779 O O . LYS A 1 102 ? -13.758 -9.851 -0.406 1.00 83.56 102 LYS A O 1
ATOM 784 N N . TYR A 1 103 ? -12.768 -8.076 0.570 1.00 81.88 103 TYR A N 1
ATOM 785 C CA . TYR A 1 103 ? -12.133 -8.809 1.667 1.00 81.88 103 TYR A CA 1
ATOM 786 C C . TYR A 1 103 ? -12.774 -8.561 3.041 1.00 81.88 103 TYR A C 1
ATOM 788 O O . TYR A 1 103 ? -12.217 -9.010 4.036 1.00 81.88 103 TYR A O 1
ATOM 796 N N . ASP A 1 104 ? -13.924 -7.880 3.092 1.00 84.56 104 ASP A N 1
ATOM 797 C CA . ASP A 1 104 ? -14.633 -7.495 4.324 1.00 84.56 104 ASP A CA 1
ATOM 798 C C . ASP A 1 104 ? -13.721 -6.789 5.349 1.00 84.56 104 ASP A C 1
ATOM 800 O O . ASP A 1 104 ? -13.551 -7.216 6.492 1.00 84.56 104 ASP A O 1
ATOM 804 N N . LEU A 1 105 ? -13.076 -5.709 4.897 1.00 82.50 105 LEU A N 1
ATOM 805 C CA . LEU A 1 105 ? -12.169 -4.873 5.686 1.00 82.50 105 LEU A CA 1
ATOM 806 C C . LEU A 1 105 ? -12.708 -3.451 5.843 1.00 82.50 105 LEU A C 1
ATOM 808 O O . LEU A 1 105 ? -13.458 -2.954 5.004 1.00 82.50 105 LEU A O 1
ATOM 812 N N . ASP A 1 106 ? -12.245 -2.746 6.878 1.00 82.75 106 ASP A N 1
ATOM 813 C CA . ASP A 1 106 ? -12.417 -1.293 6.955 1.00 82.75 106 ASP A CA 1
ATOM 814 C C . ASP A 1 106 ? -11.527 -0.617 5.885 1.00 82.75 106 ASP A C 1
ATOM 816 O O . ASP A 1 106 ? -10.305 -0.808 5.895 1.00 82.75 106 ASP A O 1
ATOM 820 N N . PRO A 1 107 ? -12.074 0.196 4.961 1.00 79.50 107 PRO A N 1
ATOM 821 C CA . PRO A 1 107 ? -11.265 0.915 3.975 1.00 79.50 107 PRO A CA 1
ATOM 8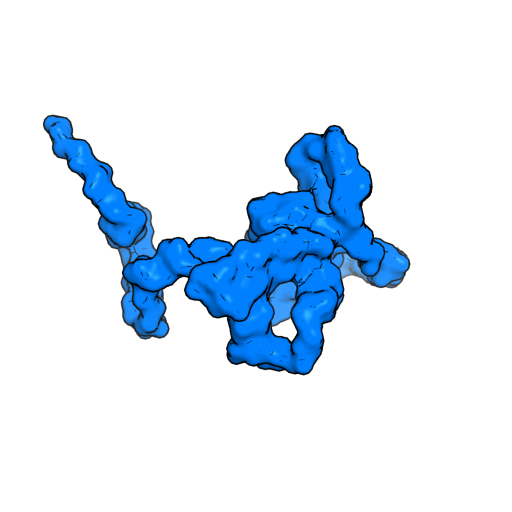22 C C . PRO A 1 107 ? -10.234 1.868 4.602 1.00 79.50 107 PRO A C 1
ATOM 824 O O . PRO A 1 107 ? -9.180 2.098 4.005 1.00 79.50 107 PRO A O 1
ATOM 827 N N . ASN A 1 108 ? -10.487 2.397 5.804 1.00 79.69 108 ASN A N 1
ATOM 828 C CA . ASN A 1 108 ? -9.541 3.267 6.507 1.00 79.69 108 ASN A CA 1
ATOM 829 C C . ASN A 1 108 ? -8.275 2.527 6.927 1.00 79.69 108 ASN A C 1
ATOM 831 O O . ASN A 1 108 ? -7.211 3.134 7.002 1.00 79.69 108 ASN A O 1
ATOM 835 N N . LEU A 1 109 ? -8.369 1.223 7.177 1.00 84.31 109 LEU A N 1
ATOM 836 C CA . LEU A 1 109 ? -7.202 0.413 7.482 1.00 84.31 109 LEU A CA 1
ATOM 837 C C . LEU A 1 109 ? -6.307 0.269 6.250 1.00 84.31 109 LEU A C 1
ATOM 839 O O . LEU A 1 109 ? -5.118 0.546 6.348 1.00 84.31 109 LEU A O 1
ATOM 843 N N . ILE A 1 110 ? -6.860 -0.132 5.100 1.00 84.69 110 ILE A N 1
ATOM 844 C CA . ILE A 1 110 ? -6.077 -0.265 3.858 1.00 84.69 110 ILE A CA 1
ATOM 845 C C . ILE A 1 110 ? -5.411 1.078 3.530 1.00 84.69 110 ILE A C 1
ATOM 847 O O . ILE A 1 110 ? -4.224 1.136 3.211 1.00 84.69 110 ILE A O 1
ATOM 851 N N . PHE A 1 111 ? -6.161 2.172 3.675 1.00 84.56 111 PHE A N 1
ATOM 852 C CA . PHE A 1 111 ? -5.642 3.525 3.517 1.00 84.56 111 PHE A CA 1
ATOM 853 C C . PHE A 1 111 ? -4.498 3.847 4.490 1.00 84.56 111 PHE A C 1
ATOM 855 O O . PHE A 1 111 ? -3.446 4.323 4.061 1.00 84.56 111 PHE A O 1
ATOM 862 N N . ALA A 1 112 ? -4.670 3.565 5.783 1.00 82.75 112 ALA A N 1
ATOM 863 C CA . ALA A 1 112 ? -3.641 3.792 6.792 1.00 82.75 112 ALA A CA 1
ATOM 864 C C . ALA A 1 112 ? -2.377 2.971 6.505 1.00 82.75 112 ALA A C 1
ATOM 866 O O . ALA A 1 112 ? -1.276 3.508 6.605 1.00 82.75 112 ALA A O 1
ATOM 867 N N . THR A 1 113 ? -2.519 1.714 6.076 1.00 88.38 113 THR A N 1
ATOM 868 C CA . THR A 1 113 ? -1.395 0.873 5.651 1.00 88.38 113 THR A CA 1
ATOM 869 C C . THR A 1 113 ? -0.636 1.521 4.497 1.00 88.38 113 THR A C 1
ATOM 871 O O . THR A 1 113 ? 0.573 1.691 4.596 1.00 88.38 113 THR A O 1
ATOM 874 N N . ILE A 1 114 ? -1.323 1.980 3.446 1.00 92.94 114 ILE A N 1
ATOM 875 C CA . ILE A 1 114 ? -0.672 2.671 2.318 1.00 92.94 114 ILE A CA 1
ATOM 876 C C . ILE A 1 114 ? 0.116 3.899 2.798 1.00 92.94 114 ILE A C 1
ATOM 878 O O . ILE A 1 114 ? 1.259 4.119 2.386 1.00 92.94 114 ILE A O 1
ATOM 882 N N . MET A 1 115 ? -0.484 4.704 3.677 1.00 91.19 115 MET A N 1
ATOM 883 C CA . MET A 1 115 ? 0.156 5.911 4.196 1.00 91.19 115 MET A CA 1
ATOM 884 C C . MET A 1 115 ? 1.378 5.609 5.071 1.00 91.19 115 MET A C 1
ATOM 886 O O . MET A 1 115 ? 2.363 6.337 4.989 1.00 91.19 115 MET A O 1
ATOM 890 N N . VAL A 1 116 ? 1.349 4.541 5.867 1.00 86.88 116 VAL A N 1
ATOM 891 C CA . VAL A 1 116 ? 2.481 4.137 6.717 1.00 86.88 116 VAL A CA 1
ATOM 892 C C . VAL A 1 116 ? 3.607 3.499 5.899 1.00 86.88 116 VAL A C 1
ATOM 894 O O . VAL A 1 116 ? 4.771 3.812 6.129 1.00 86.88 116 VAL A O 1
ATOM 897 N N . GLU A 1 117 ? 3.278 2.636 4.938 1.00 90.19 117 GLU A N 1
ATOM 898 C CA . GLU A 1 117 ? 4.269 1.844 4.198 1.00 90.19 117 GLU A CA 1
ATOM 899 C C . GLU A 1 117 ? 4.991 2.652 3.112 1.00 90.19 117 GLU A C 1
ATOM 901 O O . GLU A 1 117 ? 6.207 2.553 2.954 1.00 90.19 117 GLU A O 1
ATOM 906 N N . SER A 1 118 ? 4.257 3.475 2.360 1.00 94.56 118 SER A N 1
ATOM 907 C CA . SER A 1 118 ? 4.809 4.220 1.217 1.00 94.56 118 SE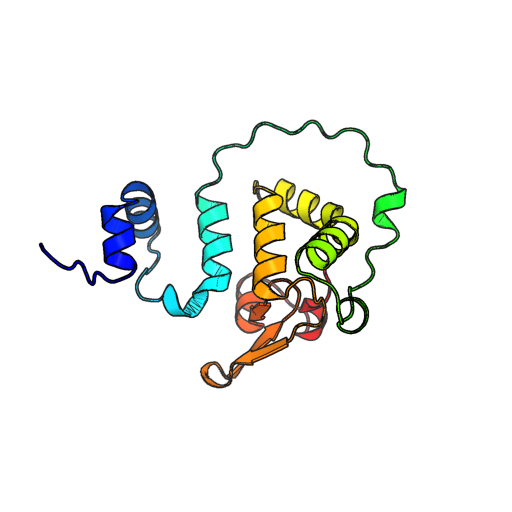R A CA 1
ATOM 908 C C . SER A 1 118 ? 4.539 5.723 1.275 1.00 94.56 118 SER A C 1
ATOM 910 O O . SER A 1 118 ? 5.052 6.490 0.449 1.00 94.56 118 SER A O 1
ATOM 912 N N . GLY A 1 119 ? 3.683 6.170 2.200 1.00 90.94 119 GLY A N 1
ATOM 913 C CA . GLY A 1 119 ? 3.134 7.525 2.199 1.00 90.94 119 GLY A CA 1
ATOM 914 C C . GLY A 1 119 ? 2.452 7.881 0.876 1.00 90.94 119 GLY A C 1
ATOM 915 O O . GLY A 1 119 ? 2.529 9.034 0.440 1.00 90.94 119 GLY A O 1
ATOM 916 N N . GLY A 1 120 ? 1.874 6.886 0.196 1.00 94.75 120 GLY A N 1
ATOM 917 C CA . GLY A 1 120 ? 1.205 7.050 -1.093 1.00 94.75 120 GLY A CA 1
ATOM 918 C C . GLY A 1 120 ? 2.101 6.996 -2.328 1.00 94.75 120 GLY A C 1
ATOM 919 O O . GLY A 1 120 ? 1.604 7.206 -3.433 1.00 94.75 120 GLY A O 1
ATOM 920 N N . ASN A 1 121 ? 3.407 6.751 -2.179 1.00 96.88 121 ASN A N 1
ATOM 921 C CA . ASN A 1 121 ? 4.302 6.633 -3.327 1.00 96.88 121 ASN A CA 1
ATOM 922 C C . ASN A 1 121 ? 4.078 5.294 -4.035 1.00 96.88 121 ASN A C 1
ATOM 924 O O . ASN A 1 121 ? 4.398 4.233 -3.505 1.00 96.88 121 ASN A O 1
ATOM 928 N N . THR A 1 122 ? 3.570 5.357 -5.262 1.00 97.31 122 THR A N 1
ATOM 929 C CA . THR A 1 122 ? 3.210 4.154 -6.029 1.00 97.31 122 THR A CA 1
ATOM 930 C C . THR A 1 122 ? 4.437 3.378 -6.491 1.00 97.31 122 THR A C 1
ATOM 932 O O . THR A 1 122 ? 4.399 2.159 -6.581 1.00 97.31 122 THR A O 1
ATOM 935 N N . TYR A 1 123 ? 5.556 4.074 -6.682 1.00 97.25 123 TYR A N 1
ATOM 936 C CA . TYR A 1 123 ? 6.835 3.495 -7.087 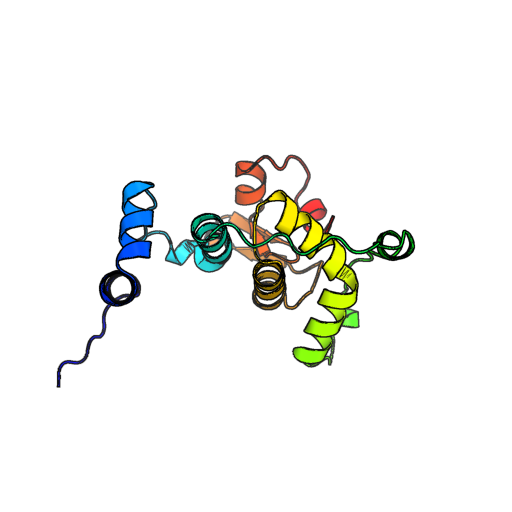1.00 97.25 123 TYR A CA 1
ATOM 937 C C . TYR A 1 123 ? 7.797 3.334 -5.904 1.00 97.25 123 TYR A C 1
ATOM 939 O O . TYR A 1 123 ? 9.015 3.380 -6.074 1.00 97.25 123 TYR A O 1
ATOM 947 N N . ALA A 1 124 ? 7.276 3.226 -4.677 1.00 95.94 124 ALA A N 1
ATOM 948 C CA . ALA A 1 124 ? 8.114 2.978 -3.513 1.00 95.94 124 ALA A CA 1
ATOM 949 C C . ALA A 1 124 ? 8.788 1.606 -3.636 1.00 95.94 124 ALA A C 1
ATOM 951 O O . ALA A 1 124 ? 8.116 0.590 -3.810 1.00 95.94 124 ALA A O 1
ATOM 952 N N . ILE A 1 125 ? 10.112 1.583 -3.514 1.00 96.25 125 ILE A N 1
ATOM 953 C CA . ILE A 1 125 ? 10.909 0.360 -3.486 1.00 96.25 125 ILE A CA 1
ATOM 954 C C . ILE A 1 125 ? 11.874 0.414 -2.309 1.00 96.25 125 ILE A C 1
ATOM 956 O O . ILE A 1 125 ? 12.481 1.456 -2.037 1.00 96.25 125 ILE A O 1
ATOM 960 N N . ARG A 1 126 ? 12.016 -0.714 -1.618 1.00 94.62 126 ARG A N 1
ATOM 961 C CA . ARG A 1 126 ? 13.022 -0.901 -0.578 1.00 94.62 126 ARG A CA 1
ATOM 962 C C . ARG A 1 126 ? 13.700 -2.246 -0.764 1.00 94.62 126 ARG A C 1
ATOM 964 O O . ARG A 1 126 ? 13.056 -3.284 -0.661 1.00 94.62 126 ARG A O 1
ATOM 971 N N . GLU A 1 127 ? 15.000 -2.208 -1.017 1.00 96.00 127 GLU A N 1
ATOM 972 C CA . GLU A 1 127 ? 15.833 -3.407 -1.047 1.00 96.00 127 GLU A CA 1
ATOM 973 C C . GLU A 1 127 ? 15.900 -4.038 0.347 1.00 96.00 127 GLU A C 1
ATOM 975 O O . GLU A 1 127 ? 16.113 -3.338 1.341 1.00 96.00 127 GLU A O 1
ATOM 980 N N . GLU A 1 128 ? 15.780 -5.364 0.418 1.00 89.69 128 GLU A N 1
ATOM 981 C CA . GLU A 1 128 ? 15.876 -6.151 1.649 1.00 89.69 128 GLU A CA 1
ATOM 982 C C . GLU A 1 128 ? 17.021 -7.181 1.507 1.00 89.69 128 GLU A C 1
ATOM 984 O O . GLU A 1 128 ? 16.783 -8.387 1.366 1.00 89.69 128 GLU A O 1
ATOM 989 N N . PRO A 1 129 ? 18.307 -6.756 1.565 1.00 92.31 129 PRO A N 1
ATOM 990 C CA . PRO A 1 129 ? 19.447 -7.608 1.203 1.00 92.31 129 PRO A CA 1
ATOM 991 C C . PRO A 1 129 ? 19.564 -8.893 2.022 1.00 92.31 129 PRO A C 1
ATOM 993 O O . PRO A 1 129 ? 20.076 -9.896 1.536 1.00 92.31 129 PRO A O 1
ATOM 996 N N . ARG A 1 130 ? 19.078 -8.878 3.269 1.00 90.75 130 ARG A N 1
ATOM 997 C CA . ARG A 1 130 ? 19.093 -10.049 4.163 1.00 90.75 130 ARG A CA 1
ATOM 998 C C . ARG A 1 130 ? 18.161 -11.165 3.691 1.00 90.75 130 ARG A C 1
ATOM 1000 O O . ARG A 1 130 ? 18.345 -12.305 4.101 1.00 90.75 130 ARG A O 1
ATOM 1007 N N . LEU A 1 131 ? 17.157 -10.821 2.889 1.00 86.62 131 LEU A N 1
ATOM 1008 C CA . LEU A 1 131 ? 16.180 -11.744 2.322 1.00 86.62 131 LEU A CA 1
ATOM 1009 C C . LEU A 1 131 ? 16.479 -12.064 0.854 1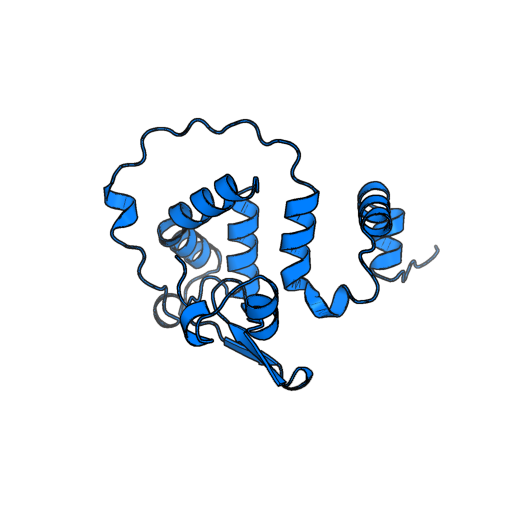.00 86.62 131 LEU A C 1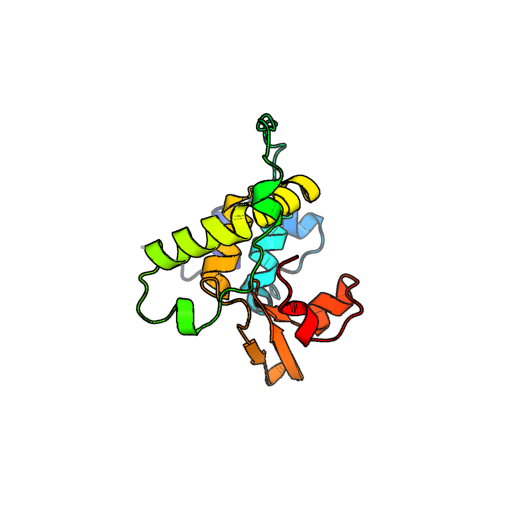
ATOM 1011 O O . LEU A 1 131 ? 15.810 -12.921 0.287 1.00 86.62 131 LEU A O 1
ATOM 1015 N N . HIS A 1 132 ? 17.476 -11.400 0.255 1.00 92.56 132 HIS A N 1
ATOM 1016 C CA . HIS A 1 132 ? 17.727 -11.434 -1.186 1.00 92.56 132 HIS A CA 1
ATOM 1017 C C . HIS A 1 132 ? 16.454 -11.115 -2.000 1.00 92.56 132 HIS A C 1
ATOM 1019 O O . HIS A 1 132 ? 16.177 -11.759 -3.009 1.00 92.56 132 HIS A O 1
ATOM 1025 N N . ASP A 1 133 ? 15.675 -10.139 -1.521 1.00 91.62 133 ASP A N 1
ATOM 1026 C CA . ASP A 1 133 ? 14.377 -9.719 -2.063 1.00 91.62 133 ASP A CA 1
ATOM 1027 C C . ASP A 1 133 ? 14.214 -8.193 -1.899 1.00 91.62 133 ASP A C 1
ATOM 1029 O O . ASP A 1 133 ? 15.066 -7.533 -1.296 1.00 91.62 133 ASP A O 1
ATOM 1033 N N . ALA A 1 134 ? 13.119 -7.629 -2.402 1.00 93.88 134 ALA A N 1
ATOM 1034 C CA . ALA A 1 134 ? 12.751 -6.232 -2.204 1.00 93.88 134 ALA A CA 1
ATOM 1035 C C . ALA A 1 134 ? 11.242 -6.074 -1.981 1.00 93.88 134 ALA A C 1
ATOM 1037 O O . ALA A 1 134 ? 10.435 -6.910 -2.393 1.00 93.88 134 ALA A O 1
ATOM 1038 N N . SER A 1 135 ? 10.870 -4.986 -1.309 1.00 92.50 135 SER A N 1
ATOM 1039 C CA . SER A 1 135 ? 9.486 -4.583 -1.064 1.00 92.50 135 SER A CA 1
ATOM 1040 C C . SER A 1 135 ? 9.046 -3.523 -2.064 1.00 92.50 135 SER A C 1
ATOM 1042 O O . SER A 1 135 ? 9.758 -2.541 -2.283 1.00 92.50 135 SER A O 1
ATOM 1044 N N . TYR A 1 136 ? 7.851 -3.694 -2.632 1.00 96.06 136 TYR A N 1
ATOM 1045 C CA . TYR A 1 136 ? 7.367 -2.894 -3.757 1.00 96.06 136 TYR A CA 1
ATOM 1046 C C . TYR A 1 136 ? 6.017 -2.227 -3.479 1.00 96.06 136 TYR A C 1
ATOM 1048 O O . TYR A 1 136 ? 5.150 -2.766 -2.783 1.00 96.06 136 TYR A O 1
ATOM 1056 N N . GLY A 1 137 ? 5.836 -1.058 -4.089 1.00 96.19 137 GLY A N 1
ATOM 1057 C CA . GLY A 1 137 ? 4.553 -0.395 -4.260 1.00 96.19 137 GLY A CA 1
ATOM 1058 C C . GLY A 1 137 ? 3.956 0.189 -2.985 1.00 96.19 137 GLY A C 1
ATOM 1059 O O . GLY A 1 137 ? 4.622 0.360 -1.957 1.00 96.19 137 GLY A O 1
ATOM 1060 N N . LEU A 1 138 ? 2.660 0.495 -3.070 1.00 94.88 138 LEU A N 1
ATOM 1061 C CA . LEU A 1 138 ? 1.916 1.207 -2.031 1.00 94.88 138 LEU A CA 1
ATOM 1062 C C . LEU A 1 138 ? 1.914 0.490 -0.676 1.00 94.88 138 LEU A C 1
ATOM 1064 O O . LEU A 1 138 ? 1.950 1.158 0.356 1.00 94.88 138 LEU A O 1
ATOM 1068 N N . GLY A 1 139 ? 1.868 -0.846 -0.691 1.00 90.81 139 GLY A N 1
ATOM 1069 C CA . GLY A 1 139 ? 1.825 -1.693 0.504 1.00 90.81 139 GLY A CA 1
ATOM 1070 C C . GLY A 1 139 ? 3.170 -2.285 0.925 1.00 90.81 139 GLY A C 1
ATOM 1071 O O . GLY A 1 139 ? 3.186 -3.078 1.860 1.00 90.81 139 GLY A O 1
ATOM 1072 N N . GLN A 1 140 ? 4.269 -1.951 0.234 1.00 93.88 140 GLN A N 1
ATOM 1073 C CA . GLN A 1 140 ? 5.609 -2.494 0.502 1.00 93.88 140 GLN A CA 1
ATOM 1074 C C . GLN A 1 140 ? 5.616 -4.027 0.635 1.00 93.88 140 GLN A C 1
ATOM 1076 O O . GLN A 1 140 ? 6.109 -4.595 1.611 1.00 93.88 140 GLN A O 1
ATOM 1081 N N . LEU A 1 141 ? 5.051 -4.703 -0.368 1.00 89.75 141 LEU A N 1
ATOM 1082 C CA . LEU A 1 141 ? 5.002 -6.162 -0.410 1.00 89.75 141 LEU A CA 1
ATOM 1083 C C . LEU A 1 141 ? 6.305 -6.724 -0.972 1.00 89.75 141 LEU A C 1
ATOM 1085 O O . LEU A 1 141 ? 6.734 -6.326 -2.054 1.00 89.75 141 LEU A O 1
ATOM 1089 N N . LEU A 1 142 ? 6.885 -7.693 -0.261 1.00 93.62 142 LEU A N 1
ATOM 1090 C CA . LEU A 1 142 ? 7.980 -8.512 -0.778 1.00 93.62 142 LEU A CA 1
ATOM 1091 C C . LEU A 1 142 ? 7.531 -9.265 -2.033 1.00 93.62 142 LEU A C 1
ATOM 1093 O O . LEU A 1 142 ? 6.427 -9.828 -2.055 1.00 93.62 142 LEU A O 1
ATOM 1097 N N . TYR A 1 143 ? 8.390 -9.339 -3.050 1.00 92.31 143 TYR A N 1
ATOM 1098 C CA . TYR A 1 143 ? 8.052 -10.071 -4.270 1.00 92.31 143 TYR A CA 1
ATOM 1099 C C . TYR A 1 143 ? 7.819 -11.559 -3.980 1.00 92.31 143 TYR A C 1
ATOM 1101 O O . TYR A 1 143 ? 6.841 -12.137 -4.463 1.00 92.31 143 TYR A O 1
ATOM 1109 N N . SER A 1 144 ? 8.633 -12.174 -3.117 1.00 82.75 144 SER A N 1
ATOM 1110 C CA . SER A 1 144 ? 8.422 -13.560 -2.678 1.00 82.75 144 SER A CA 1
ATOM 1111 C C . SER A 1 144 ? 7.067 -13.768 -1.988 1.00 82.75 144 SER A C 1
ATOM 1113 O O . SER A 1 144 ? 6.364 -14.736 -2.295 1.00 82.75 144 SER A O 1
ATOM 1115 N N . THR A 1 145 ? 6.644 -12.836 -1.127 1.00 87.94 145 THR A N 1
ATOM 1116 C CA . THR A 1 145 ? 5.322 -12.863 -0.480 1.00 87.94 145 THR A CA 1
ATOM 1117 C C . THR A 1 145 ? 4.205 -12.779 -1.511 1.00 87.94 145 THR A C 1
ATOM 1119 O O . THR A 1 145 ? 3.289 -13.603 -1.481 1.00 87.94 145 THR A O 1
ATOM 1122 N N . ALA A 1 146 ? 4.294 -11.843 -2.462 1.00 85.94 146 ALA A N 1
ATOM 1123 C CA . ALA A 1 146 ? 3.311 -11.712 -3.534 1.00 85.94 146 ALA A CA 1
ATOM 1124 C C . ALA A 1 146 ? 3.186 -13.024 -4.330 1.00 85.94 146 ALA A C 1
ATOM 1126 O O . ALA A 1 146 ? 2.082 -13.526 -4.562 1.00 85.94 146 ALA A O 1
ATOM 1127 N N . ARG A 1 147 ? 4.318 -13.639 -4.697 1.00 89.56 147 ARG A N 1
ATOM 1128 C CA . ARG A 1 147 ? 4.349 -14.947 -5.374 1.00 89.56 147 ARG A CA 1
ATOM 1129 C C . ARG A 1 147 ? 3.673 -16.041 -4.542 1.00 89.56 147 ARG A C 1
ATOM 1131 O O . ARG A 1 147 ? 2.900 -16.830 -5.100 1.00 89.56 147 ARG A O 1
ATOM 1138 N N . GLY A 1 148 ? 3.936 -16.064 -3.235 1.00 81.81 148 GLY A N 1
ATOM 1139 C CA . GLY A 1 148 ? 3.368 -17.016 -2.277 1.00 81.81 148 GLY A CA 1
ATOM 1140 C C . GLY A 1 148 ? 1.841 -16.966 -2.194 1.00 81.81 148 GLY A C 1
ATOM 1141 O O . GLY A 1 148 ? 1.205 -18.013 -2.117 1.00 81.81 148 GLY A O 1
ATOM 1142 N N . ILE A 1 149 ? 1.244 -15.776 -2.311 1.00 82.94 149 ILE A N 1
ATOM 1143 C CA . ILE A 1 149 ? -0.219 -15.588 -2.277 1.00 82.94 149 ILE A CA 1
ATOM 1144 C C . ILE A 1 149 ? -0.898 -15.690 -3.652 1.00 82.94 149 ILE A C 1
ATOM 1146 O O . ILE A 1 149 ? -2.098 -15.453 -3.766 1.00 82.94 149 ILE A O 1
ATOM 1150 N N . GLY A 1 150 ? -0.158 -16.058 -4.703 1.00 82.31 150 GLY A N 1
ATOM 1151 C CA . GLY A 1 150 ? -0.732 -16.336 -6.022 1.00 82.31 150 GLY A CA 1
ATOM 1152 C C . GLY A 1 150 ? -0.385 -15.335 -7.123 1.00 82.31 150 GLY A C 1
ATOM 1153 O O . GLY A 1 150 ? -0.765 -15.574 -8.266 1.00 82.31 150 GLY A O 1
ATOM 1154 N N . TYR A 1 151 ? 0.378 -14.273 -6.845 1.00 87.31 151 TYR A N 1
ATOM 1155 C CA . TYR A 1 151 ? 0.851 -13.365 -7.894 1.00 87.31 151 TYR A CA 1
ATOM 1156 C C . TYR A 1 151 ? 1.773 -14.107 -8.872 1.00 87.31 151 TYR A C 1
ATOM 1158 O O . TYR A 1 151 ? 2.574 -14.964 -8.476 1.00 87.31 151 TYR A O 1
ATOM 1166 N N . ARG A 1 152 ? 1.640 -13.823 -10.171 1.00 94.31 152 ARG A N 1
ATOM 1167 C CA . ARG A 1 152 ? 2.410 -14.492 -11.236 1.00 94.31 152 ARG A CA 1
ATOM 1168 C C . ARG A 1 152 ? 3.158 -13.538 -12.168 1.00 94.31 152 ARG A C 1
ATOM 1170 O O . ARG A 1 152 ? 3.923 -14.030 -12.993 1.00 94.31 152 ARG A O 1
ATOM 1177 N N . GLY A 1 153 ? 2.969 -12.228 -12.015 1.00 94.12 153 GLY A N 1
ATOM 1178 C CA . GLY A 1 153 ? 3.661 -11.209 -12.802 1.00 94.12 153 GLY A CA 1
ATOM 1179 C C . GLY A 1 153 ? 5.109 -10.983 -12.363 1.00 94.12 153 GLY A C 1
ATOM 1180 O O . GLY A 1 153 ? 5.653 -11.736 -11.550 1.00 94.12 153 GLY A O 1
ATOM 1181 N N . THR A 1 154 ? 5.715 -9.934 -12.917 1.00 96.62 154 THR A N 1
ATOM 1182 C CA . THR A 1 154 ? 7.063 -9.465 -12.565 1.00 96.62 154 THR A CA 1
ATOM 1183 C C . THR A 1 154 ? 7.009 -8.498 -11.375 1.00 96.62 154 THR A C 1
ATOM 1185 O O . THR A 1 154 ? 5.919 -8.011 -11.046 1.00 96.62 154 THR A O 1
ATOM 1188 N N . PRO A 1 155 ? 8.139 -8.205 -10.707 1.00 94.81 155 PRO A N 1
ATOM 1189 C CA . PRO A 1 155 ? 8.166 -7.257 -9.593 1.00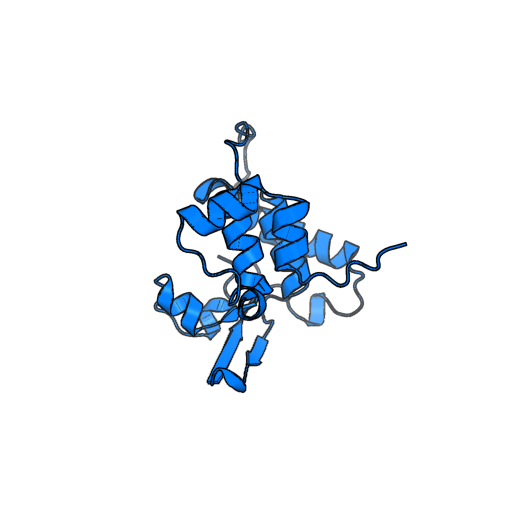 94.81 155 PRO A CA 1
ATOM 1190 C C . PRO A 1 155 ? 7.587 -5.879 -9.941 1.00 94.81 155 PRO A C 1
ATOM 1192 O O . PRO A 1 155 ? 6.886 -5.289 -9.128 1.00 94.81 155 PRO A O 1
ATOM 1195 N N . GLU A 1 156 ? 7.791 -5.395 -11.167 1.00 95.25 156 GLU A N 1
ATOM 1196 C CA . GLU A 1 156 ? 7.309 -4.085 -11.622 1.00 95.25 156 GLU A CA 1
ATOM 1197 C C . GLU A 1 156 ? 5.780 -3.990 -11.626 1.00 95.25 156 GLU A C 1
ATOM 1199 O O . GLU A 1 156 ? 5.230 -2.914 -11.410 1.00 95.25 156 GLU A O 1
ATOM 1204 N N . GLY A 1 157 ? 5.079 -5.110 -11.821 1.00 94.56 157 GLY A N 1
ATOM 1205 C CA . GLY A 1 157 ? 3.619 -5.127 -11.737 1.00 94.56 157 GLY A CA 1
ATOM 1206 C C . GLY A 1 157 ? 3.088 -4.905 -10.316 1.00 94.56 157 GLY A C 1
ATOM 1207 O O . GLY A 1 157 ? 1.922 -4.574 -10.161 1.00 94.56 157 GLY A O 1
ATOM 1208 N N . LEU A 1 158 ? 3.929 -4.994 -9.275 1.00 93.94 158 LEU A N 1
ATOM 1209 C CA . LEU A 1 158 ? 3.548 -4.611 -7.907 1.00 93.94 158 LEU A CA 1
ATOM 1210 C C . LEU A 1 158 ? 3.474 -3.087 -7.706 1.00 93.94 158 LEU A C 1
ATOM 1212 O O . LEU A 1 158 ? 3.067 -2.630 -6.637 1.00 93.94 158 LEU A O 1
ATOM 1216 N N . PHE A 1 159 ? 3.858 -2.297 -8.713 1.00 95.56 159 PHE A N 1
ATOM 1217 C CA . PHE A 1 159 ? 3.593 -0.860 -8.750 1.00 95.56 159 PHE A CA 1
ATOM 1218 C C . PHE A 1 159 ? 2.205 -0.526 -9.304 1.00 95.56 159 PHE A C 1
ATOM 1220 O O . PHE A 1 159 ? 1.807 0.634 -9.234 1.00 95.56 159 PHE A O 1
ATOM 1227 N N . ASP A 1 160 ? 1.467 -1.494 -9.853 1.00 93.56 160 ASP A N 1
ATOM 1228 C CA . ASP A 1 160 ? 0.098 -1.263 -10.305 1.00 93.56 160 ASP A CA 1
ATOM 1229 C C . ASP A 1 160 ? -0.844 -1.189 -9.089 1.00 93.56 160 ASP A C 1
ATOM 1231 O O . ASP A 1 160 ? -0.911 -2.141 -8.306 1.00 93.56 160 ASP A O 1
ATOM 1235 N N . PRO A 1 161 ? -1.542 -0.061 -8.862 1.00 89.69 161 PRO A N 1
ATOM 1236 C CA . PRO A 1 161 ? -2.506 0.035 -7.775 1.00 89.69 161 PRO A CA 1
ATOM 1237 C C . PRO A 1 161 ? -3.801 -0.768 -8.010 1.00 89.69 161 PRO A C 1
ATOM 1239 O O . PRO A 1 161 ? -4.559 -0.910 -7.046 1.00 89.69 161 PRO A O 1
ATOM 1242 N N . ALA A 1 162 ? -4.090 -1.230 -9.236 1.00 81.62 162 ALA A N 1
ATOM 1243 C CA . ALA A 1 162 ? -5.362 -1.858 -9.625 1.00 81.62 162 ALA A CA 1
ATOM 1244 C C . ALA A 1 162 ? -5.367 -3.400 -9.601 1.00 81.62 162 ALA A C 1
ATOM 1246 O O . ALA A 1 162 ? -4.320 -4.036 -9.847 1.00 81.62 162 ALA A O 1
#

Organism: NCBI:txid1974536

pLDDT: mean 74.66, std 20.13, range [33.41, 97.31]

Radius of gyration: 18.0 Å; chains: 1; bounding box: 45×41×57 Å

Foldseek 3Di:
DDDPPDDPLVCCCVVPVVLVVQCVVVVNDPVCCVVVVLVVLVVSQLVPQDQDDDPPPPDDDPVLVPQLDADAPVNCPPDDLVRLLVVLCSRCVVVLVVVCVVSVGDSVSVSVQLCVQPNRHLADKDDDVVVPWIFGGSSRDTPVRCVVVPDDDDRVCSSRSD

Sequence (162 aa):
MVTITGSLLDKLKLKNPALYAWFVTRGIELENLTKFTSGIAMAIAIATSSPATPVKANNISSDIQASISPITPQELRGKTDIERANLVWARYGYLIRLCAQKYDLDPNLIFATIMVESGGNTYAIREEPRLHDASYGLGQLLYSTARGIGYRGTPEGLFDPA